Protein AF-A0A520YCF5-F1 (afdb_monomer)

Solvent-accessible surface area (backbone atoms only — not comparable to full-atom values): 5728 Å² total; per-residue (Å²): 134,93,78,85,88,82,86,79,84,75,76,85,80,77,81,79,72,81,80,77,79,77,81,72,83,64,72,76,50,61,88,91,49,71,42,33,59,57,96,90,37,84,38,59,38,67,50,68,49,74,47,95,74,66,20,34,39,34,40,32,50,57,88,62,27,39,38,39,38,38,34,41,62,88,69,51,75,47,79,45,79,46,66,68,77,86,125

Nearest PDB structures (foldseek):
  8a8o-assembly1_C  TM=7.991E-01  e=4.436E-01  Methanothermococcus thermolithotrophicus DSM 2095
  4kbb-assembly1_A  TM=6.444E-01  e=1.317E+00  Clostridium botulinum
  5tpb-assembly2_B  TM=6.122E-01  e=4.915E+00  Clostridium botulinum
  3rmy-assembly4_D  TM=5.301E-01  e=4.642E+00  Clostridium botul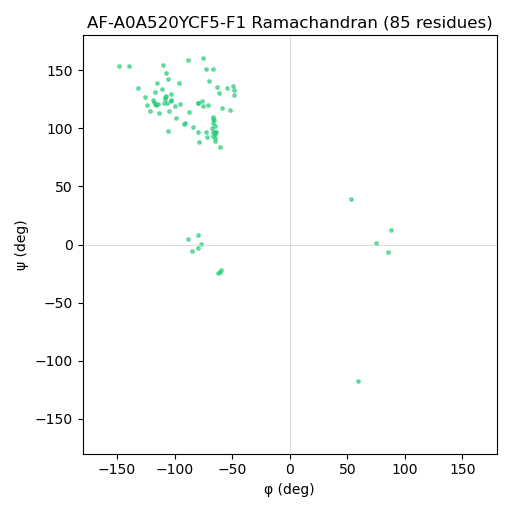inum
  7qpt-assembly1_A  TM=5.556E-01  e=6.931E+00  Clostridium botulinum

Secondary structure (DSSP, 8-state):
------------------------------TT-SEEEETTEEEEPEEEEE-TTS-EEEEEEETTEEEEEEE-TT--EEEEEEE----

Foldseek 3Di:
DDDDDDDDPDDDDDPPDPPPPPPPPQDPDPPPDQWGQDPNDTAGDWDKDADPLRWIWTWTDDPQKIWIWTADSVGDIDIDIDGPPPD

Sequence (87 aa):
MKKLIPVAIIAGIALVWPAFAASQDRPRTPQNWDYEIVDGKRVPKAKRTVNPDGSWREEKRDGKCIEIKEMSAAGELKITRKCDDEG

Mean predicted aligned error: 16.17 Å

Structure (mmCIF, N/CA/C/O backbone):
data_AF-A0A520YCF5-F1
#
_entry.id   AF-A0A520YCF5-F1
#
loop_
_atom_site.group_PDB
_atom_site.id
_atom_site.type_symbol
_atom_site.label_atom_id
_atom_site.label_alt_id
_atom_site.label_comp_id
_atom_site.label_asym_id
_atom_site.label_entity_id
_atom_site.label_seq_id
_atom_site.pdbx_PDB_ins_code
_atom_site.Cartn_x
_atom_site.Cartn_y
_atom_site.Cartn_z
_atom_site.occupancy
_atom_site.B_iso_or_equiv
_atom_site.auth_seq_id
_atom_site.auth_comp_id
_atom_site.auth_asym_id
_atom_site.auth_atom_id
_atom_site.pdbx_PDB_model_num
ATOM 1 N N . MET A 1 1 ? -3.154 -73.812 -3.971 1.00 39.88 1 MET A N 1
ATOM 2 C CA . MET A 1 1 ? -2.382 -73.440 -5.178 1.00 39.88 1 MET A CA 1
ATOM 3 C C . MET A 1 1 ? -2.358 -71.921 -5.282 1.00 39.88 1 MET A C 1
ATOM 5 O O . MET A 1 1 ? -3.416 -71.320 -5.395 1.00 39.88 1 MET A O 1
ATOM 9 N N . LYS A 1 2 ? -1.173 -71.311 -5.138 1.00 48.00 2 LYS A N 1
ATOM 10 C CA . LYS A 1 2 ? -0.923 -69.867 -5.305 1.00 48.00 2 LYS A CA 1
ATOM 11 C C . LYS A 1 2 ? -1.264 -69.469 -6.751 1.00 48.00 2 LYS A C 1
ATOM 13 O O . LYS A 1 2 ? -0.753 -70.114 -7.663 1.00 48.00 2 LYS A O 1
ATOM 18 N N . LYS A 1 3 ? -2.055 -68.415 -6.970 1.00 45.75 3 LYS A N 1
ATOM 19 C CA . LYS A 1 3 ? -2.115 -67.714 -8.264 1.00 45.75 3 LYS A CA 1
ATOM 20 C C . LYS A 1 3 ? -1.996 -66.207 -8.037 1.00 45.75 3 LYS A C 1
ATOM 22 O O . LYS A 1 3 ? -2.541 -65.672 -7.078 1.00 45.75 3 LYS A O 1
ATOM 27 N N . LEU A 1 4 ? -1.156 -65.615 -8.878 1.00 57.69 4 LEU A N 1
ATOM 28 C CA . LEU A 1 4 ? -0.543 -64.295 -8.794 1.00 57.69 4 LEU A CA 1
ATOM 29 C C . LEU A 1 4 ? -1.530 -63.151 -9.077 1.00 57.69 4 LEU A C 1
ATOM 31 O O . LEU A 1 4 ? -2.482 -63.303 -9.836 1.00 57.69 4 LEU A O 1
ATOM 35 N N . ILE A 1 5 ? -1.237 -62.012 -8.451 1.00 58.66 5 ILE A N 1
ATOM 36 C CA . ILE A 1 5 ? -1.902 -60.706 -8.537 1.00 58.66 5 ILE A CA 1
ATOM 37 C C . ILE A 1 5 ? -1.643 -60.065 -9.911 1.00 58.66 5 ILE A C 1
ATOM 39 O O . ILE A 1 5 ? -0.489 -60.056 -10.343 1.00 58.66 5 ILE A O 1
ATOM 43 N N . PRO A 1 6 ? -2.630 -59.399 -10.533 1.00 52.69 6 PRO A N 1
ATOM 44 C CA . PRO A 1 6 ? -2.362 -58.248 -11.382 1.00 52.69 6 PRO A CA 1
ATOM 45 C C . PRO A 1 6 ? -2.746 -56.956 -10.647 1.00 52.69 6 PRO A C 1
ATOM 47 O O . PRO A 1 6 ? -3.907 -56.711 -10.322 1.00 52.69 6 PRO A O 1
ATOM 50 N N . VAL A 1 7 ? -1.728 -56.140 -10.365 1.00 55.03 7 VAL A N 1
ATOM 51 C CA . VAL A 1 7 ? -1.846 -54.771 -9.854 1.00 55.03 7 VAL A CA 1
ATOM 52 C C . VAL A 1 7 ? -2.487 -53.925 -10.951 1.00 55.03 7 VAL A C 1
ATOM 54 O O . VAL A 1 7 ? -1.864 -53.664 -11.978 1.00 55.03 7 VAL A O 1
ATOM 57 N N . ALA A 1 8 ? -3.734 -53.506 -10.746 1.00 52.16 8 ALA A N 1
ATOM 58 C CA . ALA A 1 8 ? -4.383 -52.516 -11.593 1.00 52.16 8 ALA A CA 1
ATOM 59 C C . ALA A 1 8 ? -3.984 -51.115 -11.108 1.00 52.16 8 ALA A C 1
ATOM 61 O O . ALA A 1 8 ? -4.496 -50.614 -10.108 1.00 52.16 8 ALA A O 1
ATOM 62 N N . ILE A 1 9 ? -3.035 -50.501 -11.814 1.00 58.28 9 ILE A N 1
ATOM 63 C CA . ILE A 1 9 ? -2.718 -49.075 -11.713 1.00 58.28 9 ILE A CA 1
ATOM 64 C C . ILE A 1 9 ? -3.930 -48.318 -12.266 1.00 58.28 9 ILE A C 1
ATOM 66 O O . ILE A 1 9 ? -4.108 -48.239 -13.480 1.00 58.28 9 ILE A O 1
ATOM 70 N N . ILE A 1 10 ? -4.791 -47.794 -11.391 1.00 58.44 10 ILE A N 1
ATOM 71 C CA . ILE A 1 10 ? -5.839 -46.859 -11.803 1.00 58.44 10 ILE A CA 1
ATOM 72 C C . ILE A 1 10 ? -5.236 -45.459 -11.767 1.00 58.44 10 ILE A C 1
ATOM 74 O O . ILE A 1 10 ? -4.811 -44.958 -10.726 1.00 58.44 10 ILE A O 1
ATOM 78 N N . ALA A 1 11 ? -5.152 -44.895 -12.967 1.00 52.75 11 ALA A N 1
ATOM 79 C CA . ALA A 1 11 ? -4.630 -43.587 -13.297 1.00 52.75 11 ALA A CA 1
ATOM 80 C C . ALA A 1 11 ? -5.207 -42.482 -12.401 1.00 52.75 11 ALA A C 1
ATOM 82 O O . ALA A 1 11 ? -6.410 -42.425 -12.140 1.00 52.75 11 ALA A O 1
ATOM 83 N N . GLY A 1 12 ? -4.322 -41.586 -11.960 1.00 46.69 12 GLY A N 1
ATOM 84 C CA . GLY A 1 12 ? -4.678 -40.388 -11.216 1.00 46.69 12 GLY A CA 1
ATOM 85 C C . GLY A 1 12 ? -5.625 -39.505 -12.020 1.00 46.69 12 GLY A C 1
ATOM 86 O O . GLY A 1 12 ? -5.269 -38.987 -13.076 1.00 46.69 12 GLY A O 1
ATOM 87 N N . ILE A 1 13 ? -6.831 -39.311 -11.494 1.00 58.00 13 ILE A N 1
ATOM 88 C CA . ILE A 1 13 ? -7.738 -38.267 -11.956 1.00 58.00 13 ILE A CA 1
ATOM 89 C C . ILE A 1 13 ? -7.251 -36.974 -11.304 1.00 58.00 13 ILE A C 1
ATOM 91 O O . ILE A 1 13 ? -7.533 -36.702 -10.137 1.00 58.00 13 ILE A O 1
ATOM 95 N N . ALA A 1 14 ? -6.464 -36.194 -12.044 1.00 52.81 14 ALA A N 1
ATOM 96 C CA . ALA A 1 14 ? -6.174 -34.820 -11.672 1.00 52.81 14 ALA A CA 1
ATOM 97 C C . ALA A 1 14 ? -7.484 -34.023 -11.762 1.00 52.81 14 ALA A C 1
ATOM 99 O O . ALA A 1 14 ? -7.999 -33.765 -12.850 1.00 52.81 14 ALA A O 1
ATOM 100 N N . LEU A 1 15 ? -8.045 -33.669 -10.605 1.00 52.94 15 LEU A N 1
ATOM 101 C CA . LEU A 1 15 ? -9.155 -32.730 -10.487 1.00 52.94 15 LEU A CA 1
ATOM 102 C C . LEU A 1 15 ? -8.667 -31.349 -10.945 1.00 52.94 15 LEU A C 1
ATOM 104 O O . LEU A 1 15 ? -8.126 -30.578 -10.156 1.00 52.94 15 LEU A O 1
ATOM 108 N N . VAL A 1 16 ? -8.830 -31.032 -12.230 1.00 55.75 16 VAL A N 1
ATOM 109 C CA . VAL A 1 16 ? -8.661 -29.661 -12.720 1.00 55.75 16 VAL A CA 1
ATOM 110 C C . VAL A 1 16 ? -9.935 -28.904 -12.364 1.00 55.75 16 VAL A C 1
ATOM 112 O O . VAL A 1 16 ? -10.897 -28.875 -13.128 1.00 55.75 16 VAL A O 1
ATOM 115 N N . TRP A 1 17 ? -9.967 -28.327 -11.163 1.00 43.22 17 TRP A N 1
ATOM 116 C CA . TRP A 1 17 ? -10.948 -27.299 -10.842 1.00 43.22 17 TRP A CA 1
ATOM 117 C C . TRP A 1 17 ? -10.582 -26.023 -11.606 1.00 43.22 17 TRP A C 1
ATOM 119 O O . TRP A 1 17 ? -9.495 -25.485 -11.384 1.00 43.22 17 TRP A O 1
ATOM 129 N N . PRO A 1 18 ? -11.456 -25.494 -12.481 1.00 44.31 18 PRO A N 1
ATOM 130 C CA . PRO A 1 18 ? -11.298 -24.129 -12.939 1.00 44.31 18 PRO A CA 1
ATOM 131 C C . PRO A 1 18 ? -11.542 -23.224 -11.729 1.00 44.31 18 PRO A C 1
ATOM 133 O O . PRO A 1 18 ? -12.663 -23.095 -11.236 1.00 44.31 18 PRO A O 1
ATOM 136 N N . ALA A 1 19 ? -10.471 -22.627 -11.212 1.00 44.94 19 ALA A N 1
ATOM 137 C CA . ALA A 1 19 ? -10.571 -21.530 -10.270 1.00 44.94 19 ALA A CA 1
ATOM 138 C C . ALA A 1 19 ? -11.217 -20.348 -11.006 1.00 44.94 19 ALA A C 1
ATOM 140 O O . ALA A 1 19 ? -10.550 -19.593 -11.712 1.00 44.94 19 ALA A O 1
ATOM 141 N N . PHE A 1 20 ? -12.536 -20.212 -10.879 1.00 42.75 20 PHE A N 1
ATOM 142 C CA . PHE A 1 20 ? -13.238 -18.997 -11.261 1.00 42.75 20 PHE A CA 1
ATOM 143 C C . PHE A 1 20 ? -12.765 -17.878 -10.330 1.00 42.75 20 PHE A C 1
ATOM 145 O O . PHE A 1 20 ? -13.238 -17.740 -9.203 1.00 42.75 20 PHE A O 1
ATOM 152 N N . ALA A 1 21 ? -11.801 -17.083 -10.792 1.00 44.53 21 ALA A N 1
ATOM 153 C CA . ALA A 1 21 ? -11.521 -15.785 -10.206 1.00 44.53 21 ALA A CA 1
ATOM 154 C C . ALA A 1 21 ? -12.740 -14.893 -10.480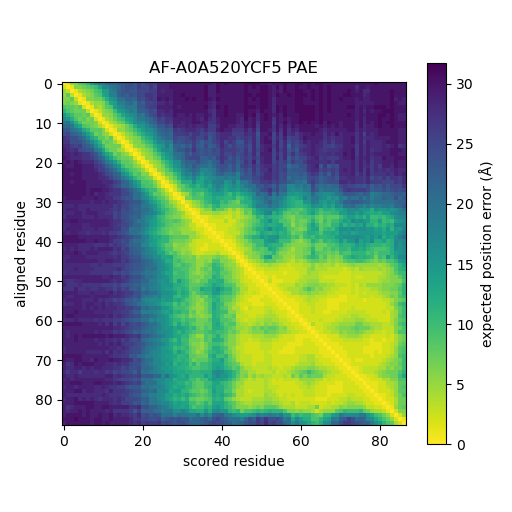 1.00 44.53 21 ALA A C 1
ATOM 156 O O . ALA A 1 21 ? -12.875 -14.311 -11.553 1.00 44.53 21 ALA A O 1
ATOM 157 N N . ALA A 1 22 ? -13.674 -14.844 -9.530 1.00 44.66 22 ALA A N 1
ATOM 158 C CA . ALA A 1 22 ? -14.772 -13.897 -9.566 1.00 44.66 22 ALA A CA 1
ATOM 159 C C . ALA A 1 22 ? -14.187 -12.483 -9.437 1.00 44.66 22 ALA A C 1
ATOM 161 O O . ALA A 1 22 ? -13.821 -12.046 -8.344 1.00 44.66 22 ALA A O 1
ATOM 162 N N . SER A 1 23 ? -14.084 -11.765 -10.556 1.00 46.31 23 SER A N 1
ATOM 163 C CA . SER A 1 23 ? -13.901 -10.316 -10.563 1.00 46.31 23 SER A CA 1
ATOM 164 C C . SER A 1 23 ? -15.152 -9.689 -9.954 1.00 46.31 23 SER A C 1
ATOM 166 O O . SER A 1 23 ? -16.141 -9.438 -10.632 1.00 46.31 23 SER A O 1
ATOM 168 N N . GLN A 1 24 ? -15.139 -9.523 -8.634 1.00 46.22 24 GLN A N 1
ATOM 169 C CA . GLN A 1 24 ? -16.151 -8.771 -7.909 1.00 46.22 24 GLN A CA 1
ATOM 170 C C . GLN A 1 24 ? -16.010 -7.309 -8.342 1.00 46.22 24 GLN A C 1
ATOM 172 O O . GLN A 1 24 ? -15.068 -6.632 -7.920 1.00 46.22 24 GLN A O 1
ATOM 177 N N . ASP A 1 25 ? -16.924 -6.833 -9.189 1.00 49.81 25 ASP A N 1
ATOM 178 C CA . ASP A 1 25 ? -17.156 -5.408 -9.416 1.00 49.81 25 ASP A CA 1
ATOM 179 C C . ASP A 1 25 ? -17.576 -4.783 -8.082 1.00 49.81 25 ASP A C 1
ATOM 181 O O . ASP A 1 25 ? -18.757 -4.690 -7.739 1.00 49.81 25 ASP A O 1
ATOM 185 N N . ARG A 1 26 ? -16.584 -4.425 -7.259 1.00 5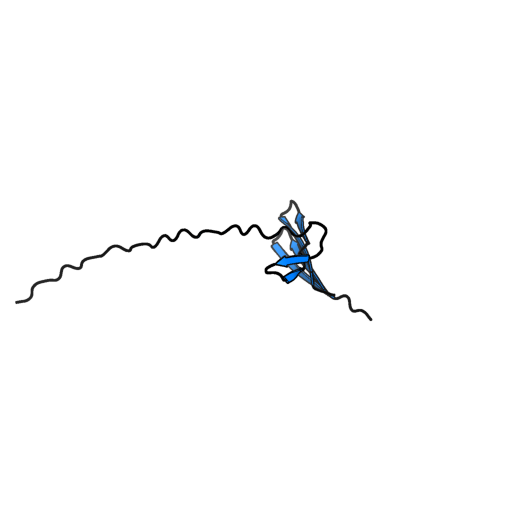5.97 26 ARG A N 1
ATOM 186 C CA . ARG A 1 26 ? -16.841 -3.737 -5.999 1.00 55.97 26 ARG A CA 1
ATOM 187 C C . ARG A 1 26 ? -17.483 -2.393 -6.335 1.00 55.97 26 ARG A C 1
ATOM 189 O O . ARG A 1 26 ? -16.988 -1.711 -7.239 1.00 55.97 26 ARG A O 1
ATOM 196 N N . PRO A 1 27 ? -18.546 -1.986 -5.620 1.00 52.88 27 PRO A N 1
ATOM 197 C CA . PRO A 1 27 ? -19.170 -0.688 -5.820 1.00 52.88 27 PRO A CA 1
ATOM 198 C C . PRO A 1 27 ? -18.090 0.391 -5.745 1.00 52.88 27 PRO A C 1
ATOM 200 O O . PRO A 1 27 ? -17.417 0.554 -4.728 1.00 52.88 27 PRO A O 1
ATOM 203 N N . ARG A 1 28 ? -17.880 1.071 -6.875 1.00 59.44 28 ARG A N 1
ATOM 204 C CA . ARG A 1 28 ? -16.815 2.052 -7.059 1.00 59.44 28 ARG A CA 1
ATOM 205 C C . ARG A 1 28 ? -17.118 3.228 -6.142 1.00 59.44 28 ARG A C 1
ATOM 207 O O . ARG A 1 28 ? -17.933 4.084 -6.482 1.00 59.44 28 ARG A O 1
ATOM 214 N N . THR A 1 29 ? -16.512 3.254 -4.958 1.00 58.41 29 THR A N 1
ATOM 215 C CA . THR A 1 29 ? -16.627 4.413 -4.076 1.00 58.41 29 THR A CA 1
ATOM 216 C C . THR A 1 29 ? -16.202 5.656 -4.850 1.00 58.41 29 THR A C 1
ATOM 218 O O . THR A 1 29 ? -15.194 5.596 -5.569 1.00 58.41 29 THR A O 1
ATOM 221 N N . PRO A 1 30 ? -16.966 6.761 -4.762 1.00 58.84 30 PRO A N 1
ATOM 222 C CA . PRO A 1 30 ? -16.651 7.982 -5.485 1.00 58.84 30 PRO A CA 1
ATOM 223 C C . PRO A 1 30 ? -15.183 8.360 -5.288 1.00 58.84 30 PRO A C 1
ATOM 225 O O . PRO A 1 30 ? -14.663 8.321 -4.174 1.00 58.84 30 PRO A O 1
ATOM 228 N N . GLN A 1 31 ? -14.496 8.698 -6.381 1.00 58.09 31 GLN A N 1
ATOM 229 C CA . GLN A 1 31 ? -13.035 8.834 -6.399 1.00 58.09 31 GLN A CA 1
ATOM 230 C C . GLN A 1 31 ? -12.508 9.895 -5.413 1.00 58.09 31 GLN A C 1
ATOM 232 O O . GLN A 1 31 ? -11.366 9.786 -4.968 1.00 58.09 31 GLN A O 1
ATOM 237 N N . ASN A 1 32 ? -13.370 10.841 -5.026 1.00 62.56 32 ASN A N 1
ATOM 238 C CA . ASN A 1 32 ? -13.091 11.956 -4.120 1.00 62.56 32 ASN A CA 1
ATOM 239 C C . ASN A 1 32 ? -13.302 11.632 -2.630 1.00 62.56 32 ASN A C 1
ATOM 241 O O . ASN A 1 32 ? -13.250 12.542 -1.808 1.00 62.56 32 ASN A O 1
ATOM 245 N N . TRP A 1 33 ? -13.607 10.385 -2.264 1.00 66.44 33 TRP A N 1
ATOM 246 C CA . TRP A 1 33 ? -13.777 9.991 -0.864 1.00 66.44 33 TRP A CA 1
ATOM 247 C C . TRP A 1 33 ? -12.483 9.381 -0.311 1.00 66.44 33 TRP A C 1
ATOM 249 O O . TRP A 1 33 ? -11.826 8.581 -0.978 1.00 66.44 33 TRP A O 1
ATOM 259 N N . ASP A 1 34 ? -12.135 9.723 0.932 1.00 69.25 34 ASP A N 1
ATOM 260 C CA . ASP A 1 34 ? -10.963 9.180 1.643 1.00 69.25 34 ASP A CA 1
ATOM 261 C C . ASP A 1 34 ? -11.208 7.774 2.239 1.00 69.25 34 ASP A C 1
ATOM 263 O O . ASP A 1 34 ? -10.379 7.235 2.974 1.00 69.25 34 ASP A O 1
ATOM 267 N N . TYR A 1 35 ? -12.345 7.153 1.913 1.00 70.94 35 TYR A N 1
ATOM 268 C CA . TYR A 1 35 ? -12.720 5.805 2.329 1.00 70.94 35 TYR A CA 1
ATOM 269 C C . TYR A 1 35 ? -13.396 5.036 1.189 1.00 70.94 35 TYR A C 1
ATOM 271 O O . TYR A 1 35 ? -14.027 5.619 0.306 1.00 70.94 35 TYR A O 1
ATOM 279 N N . GLU A 1 36 ? -13.283 3.713 1.236 1.00 75.19 36 GLU A N 1
ATOM 280 C CA . GLU A 1 36 ? -13.978 2.775 0.357 1.00 75.19 36 GLU A CA 1
ATOM 281 C C . GLU A 1 36 ? -15.045 2.001 1.140 1.00 75.19 36 GLU A C 1
ATOM 283 O O . GLU A 1 36 ? -14.950 1.864 2.361 1.00 75.19 36 GLU A O 1
ATOM 288 N N . ILE A 1 37 ? -16.092 1.520 0.466 1.00 76.94 37 ILE A N 1
ATOM 289 C CA . ILE A 1 37 ? -17.098 0.643 1.081 1.00 76.94 37 ILE A CA 1
ATOM 290 C C . ILE A 1 37 ? -16.748 -0.793 0.701 1.00 76.94 37 ILE A C 1
ATOM 292 O O . ILE A 1 37 ? 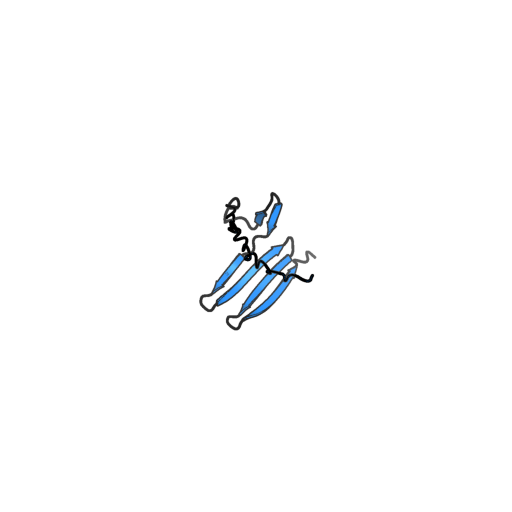-16.913 -1.194 -0.449 1.00 76.94 37 ILE A O 1
AT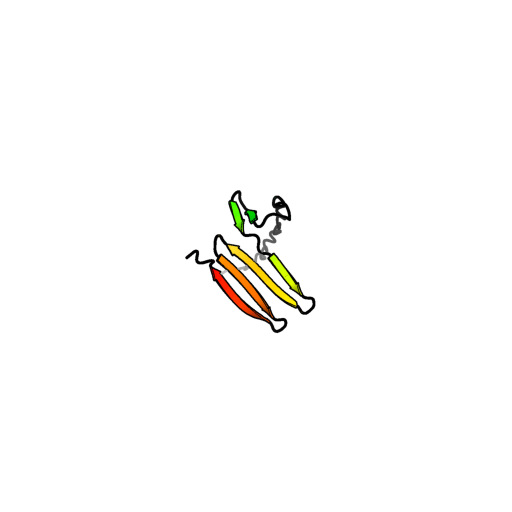OM 296 N N . VAL A 1 38 ? -16.270 -1.565 1.674 1.00 75.19 38 VAL A N 1
ATOM 297 C CA . VAL A 1 38 ? -15.949 -2.990 1.528 1.00 75.19 38 VAL A CA 1
ATOM 298 C C . VAL A 1 38 ? -16.855 -3.763 2.479 1.00 75.19 38 VAL A C 1
ATOM 300 O O . VAL A 1 38 ? -16.891 -3.469 3.672 1.00 75.19 38 VAL A O 1
ATOM 303 N N . ASP A 1 39 ? -17.643 -4.698 1.946 1.00 75.44 39 ASP A N 1
ATOM 304 C CA . ASP A 1 39 ? -18.591 -5.528 2.709 1.00 75.44 39 ASP A CA 1
ATOM 305 C C . ASP A 1 39 ? -19.565 -4.715 3.586 1.00 75.44 39 ASP A C 1
ATOM 307 O O . ASP A 1 39 ? -19.856 -5.055 4.732 1.00 75.44 39 ASP A O 1
ATOM 311 N N . GLY A 1 40 ? -20.033 -3.576 3.062 1.00 77.12 40 GLY A N 1
ATOM 312 C CA . GLY A 1 40 ? -20.932 -2.659 3.773 1.00 77.12 40 GLY A CA 1
ATOM 313 C C . GLY A 1 40 ? -20.259 -1.820 4.867 1.00 77.12 40 GLY A C 1
ATOM 314 O O . GLY A 1 40 ? -20.927 -1.012 5.512 1.00 77.12 40 GLY A O 1
ATOM 315 N N . LYS A 1 41 ? -18.943 -1.960 5.069 1.00 75.19 41 LYS A N 1
ATOM 316 C CA . LYS A 1 41 ? -18.161 -1.190 6.043 1.00 75.19 41 LYS A CA 1
ATOM 317 C C . LYS A 1 41 ? -17.296 -0.147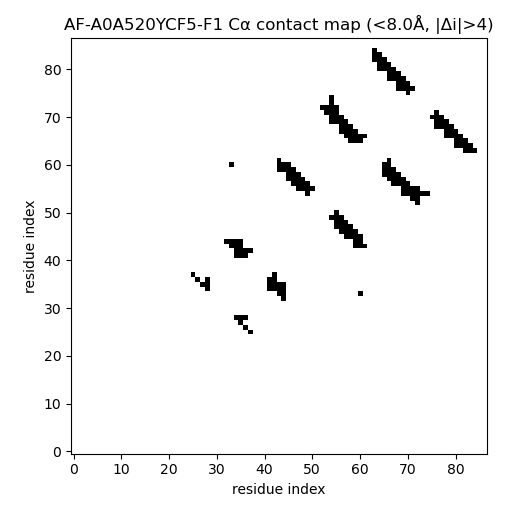 5.347 1.00 75.19 41 LYS A C 1
ATOM 319 O O . LYS A 1 41 ? -16.721 -0.396 4.291 1.00 75.19 41 LYS A O 1
ATOM 324 N N . ARG A 1 42 ? -17.176 1.029 5.969 1.00 75.88 42 ARG A N 1
ATOM 325 C CA . ARG A 1 42 ? -16.236 2.068 5.534 1.00 75.88 42 ARG A CA 1
ATOM 326 C C . ARG A 1 42 ? -14.826 1.656 5.941 1.00 75.88 42 ARG A C 1
ATOM 328 O O . ARG A 1 42 ? -14.559 1.503 7.129 1.00 75.88 42 ARG A O 1
ATOM 335 N N . VAL A 1 43 ? -13.943 1.495 4.965 1.00 75.81 43 VAL A N 1
ATOM 336 C CA . VAL A 1 43 ? -12.519 1.232 5.178 1.00 75.81 43 VAL A CA 1
ATOM 337 C C . VAL A 1 43 ? -11.693 2.404 4.651 1.00 75.81 43 VAL A C 1
ATOM 339 O O . VAL A 1 43 ? -12.011 2.935 3.589 1.00 75.81 43 VAL A O 1
ATOM 342 N N . PRO A 1 44 ? -10.633 2.830 5.355 1.00 74.94 44 PRO A N 1
ATOM 343 C CA . PRO A 1 44 ? -9.677 3.800 4.838 1.00 74.94 44 PRO A CA 1
ATOM 344 C C . PRO A 1 44 ? -9.187 3.473 3.430 1.00 74.94 44 PRO A C 1
ATOM 346 O O . PRO A 1 44 ? -8.695 2.367 3.188 1.00 74.94 44 PRO A O 1
ATOM 349 N N . LYS A 1 45 ? -9.262 4.445 2.518 1.00 78.38 45 LYS A N 1
ATOM 350 C CA . LYS A 1 45 ? -8.689 4.304 1.182 1.00 78.38 45 LYS A CA 1
ATOM 351 C C . LYS A 1 45 ? -7.188 4.559 1.252 1.00 78.38 45 LYS A C 1
ATOM 353 O O . LYS A 1 45 ? -6.759 5.637 1.660 1.00 78.38 45 LYS A O 1
ATOM 358 N N . ALA A 1 46 ? -6.386 3.580 0.846 1.00 78.56 46 ALA A N 1
ATOM 359 C CA . ALA A 1 46 ? -4.951 3.777 0.696 1.00 78.56 46 ALA A CA 1
ATOM 360 C C . ALA A 1 46 ? -4.671 4.562 -0.600 1.00 78.56 46 ALA A C 1
ATOM 362 O O . ALA A 1 46 ? -5.086 4.153 -1.686 1.00 78.56 46 ALA A O 1
ATOM 363 N N . LYS A 1 47 ? -3.981 5.700 -0.500 1.00 82.25 47 LYS A N 1
ATOM 364 C CA . LYS A 1 47 ? -3.502 6.482 -1.647 1.00 82.25 47 LYS A CA 1
ATOM 365 C C . LYS A 1 47 ? -2.094 6.014 -1.982 1.00 82.25 47 LYS A C 1
ATOM 367 O O . LYS A 1 47 ? -1.155 6.345 -1.266 1.00 82.25 47 LYS A O 1
ATOM 372 N N . ARG A 1 48 ? -1.955 5.220 -3.046 1.00 85.56 48 ARG A N 1
ATOM 373 C CA . ARG A 1 48 ? -0.657 4.732 -3.523 1.00 85.56 48 ARG A CA 1
ATOM 374 C C . ARG A 1 48 ? -0.208 5.498 -4.760 1.00 85.56 48 ARG A C 1
ATOM 376 O O . ARG A 1 48 ? -0.893 5.486 -5.778 1.00 85.56 48 ARG A O 1
ATOM 383 N N . THR A 1 49 ? 0.970 6.094 -4.675 1.00 87.44 49 THR A N 1
ATOM 384 C CA . THR A 1 49 ? 1.680 6.721 -5.788 1.00 87.44 49 THR A CA 1
ATOM 385 C C . THR A 1 49 ? 2.842 5.818 -6.165 1.00 87.44 49 THR A C 1
ATOM 387 O O . THR A 1 49 ? 3.671 5.504 -5.315 1.00 87.44 49 THR A O 1
ATOM 390 N N . VAL A 1 50 ? 2.887 5.372 -7.418 1.00 90.81 50 VAL A N 1
ATOM 391 C CA . VAL A 1 50 ? 3.985 4.562 -7.961 1.00 90.81 50 VAL A CA 1
ATOM 392 C C . VAL A 1 50 ? 4.781 5.433 -8.918 1.00 90.81 50 VAL A C 1
ATOM 394 O O . VAL A 1 50 ? 4.209 6.037 -9.824 1.00 90.81 50 VAL A O 1
ATOM 397 N N . ASN A 1 51 ? 6.086 5.507 -8.701 1.00 89.62 51 ASN A N 1
ATOM 398 C CA . ASN A 1 51 ? 7.010 6.253 -9.537 1.00 89.62 51 ASN A CA 1
ATOM 399 C C . ASN A 1 51 ? 7.530 5.364 -10.685 1.00 89.62 51 ASN A C 1
ATOM 401 O O . ASN A 1 51 ? 7.507 4.134 -10.580 1.00 89.62 51 ASN A O 1
ATOM 405 N N . PRO A 1 52 ? 8.031 5.957 -11.785 1.00 90.88 52 PRO A N 1
ATOM 406 C CA . PRO A 1 52 ? 8.544 5.202 -12.933 1.00 90.88 52 PRO A CA 1
ATOM 407 C C . PRO A 1 52 ? 9.750 4.304 -12.624 1.00 90.88 52 PRO A C 1
ATOM 409 O O . PRO A 1 52 ? 9.981 3.324 -13.323 1.00 90.88 52 PRO A O 1
ATOM 412 N N . ASP A 1 53 ? 10.513 4.634 -11.583 1.00 87.94 53 ASP A N 1
ATOM 413 C CA . ASP A 1 53 ? 11.666 3.866 -11.102 1.00 87.94 53 ASP A CA 1
ATOM 414 C C . ASP A 1 53 ? 11.268 2.617 -10.288 1.00 87.94 53 ASP A C 1
ATOM 416 O O . ASP A 1 53 ? 12.132 1.886 -9.814 1.00 87.94 53 ASP A O 1
ATOM 420 N N . GLY A 1 54 ? 9.965 2.368 -10.110 1.00 86.50 54 GLY A N 1
ATOM 421 C CA . GLY A 1 54 ? 9.433 1.253 -9.327 1.00 86.50 54 GLY A CA 1
ATOM 422 C C . GLY A 1 54 ? 9.305 1.540 -7.829 1.00 86.50 54 GLY A C 1
ATOM 423 O O . GLY A 1 54 ? 8.696 0.739 -7.112 1.00 86.50 54 GLY A O 1
ATOM 424 N N . SER A 1 55 ? 9.801 2.687 -7.351 1.00 91.38 55 SER A N 1
ATOM 425 C CA . SER A 1 55 ? 9.527 3.149 -5.991 1.00 91.38 55 SER A CA 1
ATOM 426 C C . SER A 1 55 ? 8.046 3.504 -5.839 1.00 91.38 55 SER A C 1
ATOM 428 O O . SER A 1 55 ? 7.360 3.864 -6.800 1.00 91.38 55 SER A O 1
ATOM 430 N N . TRP A 1 56 ? 7.506 3.376 -4.631 1.00 92.50 56 TRP A N 1
ATOM 431 C CA . TRP A 1 56 ? 6.121 3.753 -4.373 1.00 92.50 56 TRP A CA 1
ATOM 432 C C . TRP A 1 56 ? 5.917 4.263 -2.957 1.00 92.50 56 TRP A C 1
ATOM 434 O O . TRP A 1 56 ? 6.618 3.872 -2.030 1.00 92.50 56 TRP A O 1
ATOM 444 N N . ARG A 1 57 ? 4.905 5.110 -2.788 1.00 92.06 57 ARG A N 1
ATOM 445 C CA . ARG A 1 57 ? 4.448 5.606 -1.492 1.00 92.06 57 ARG A CA 1
ATOM 446 C C .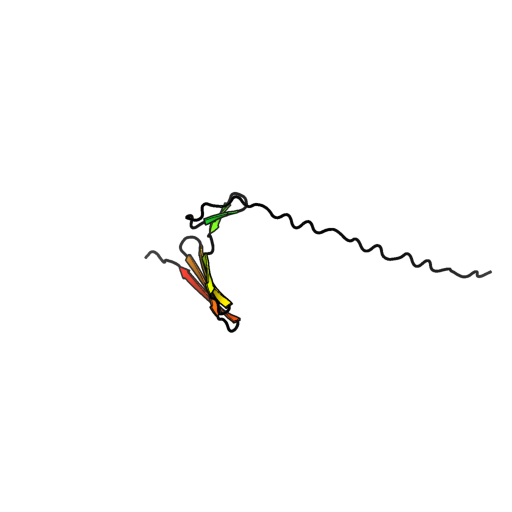 ARG A 1 57 ? 2.962 5.335 -1.331 1.00 92.06 57 ARG A C 1
ATOM 448 O O . ARG A 1 57 ? 2.185 5.697 -2.203 1.00 92.06 57 ARG A O 1
ATOM 455 N N . GLU A 1 58 ? 2.571 4.688 -0.244 1.00 91.06 58 GLU A N 1
ATOM 456 C CA . GLU A 1 58 ? 1.185 4.391 0.117 1.00 91.06 58 GLU A CA 1
ATOM 457 C C . GLU A 1 58 ? 0.836 5.113 1.414 1.00 91.06 58 GLU A C 1
ATOM 459 O O . GLU A 1 58 ? 1.460 4.871 2.442 1.00 91.06 58 GLU A O 1
ATOM 464 N N . GLU A 1 59 ? -0.167 5.984 1.371 1.00 88.88 59 GLU A N 1
ATOM 465 C CA . GLU A 1 59 ? -0.700 6.668 2.547 1.00 88.88 59 GLU A CA 1
ATOM 466 C C . GLU A 1 59 ? -2.090 6.135 2.879 1.00 88.88 59 GLU A C 1
ATOM 468 O O . GLU A 1 59 ? -3.010 6.205 2.063 1.00 88.88 59 GLU A O 1
ATOM 473 N N . LYS A 1 60 ? -2.264 5.612 4.090 1.00 86.88 60 LYS A N 1
ATOM 474 C CA . LYS A 1 60 ? -3.535 5.099 4.596 1.00 86.88 60 LYS A CA 1
ATOM 475 C C . LYS A 1 60 ? -3.911 5.855 5.865 1.00 86.88 60 LYS A C 1
ATOM 477 O O . LYS A 1 60 ? -3.223 5.746 6.876 1.00 86.88 60 LYS A O 1
ATOM 482 N N . ARG A 1 61 ? -5.012 6.608 5.822 1.00 83.81 61 ARG A N 1
ATOM 483 C CA . ARG A 1 61 ? -5.540 7.330 6.989 1.00 83.81 61 ARG A CA 1
ATOM 484 C C . ARG A 1 61 ? -6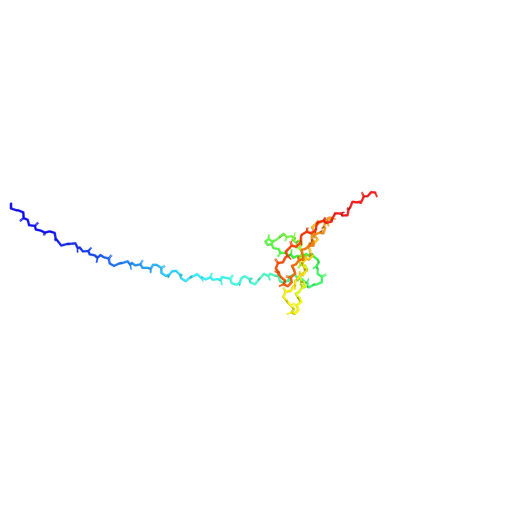.542 6.463 7.744 1.00 83.81 61 ARG A C 1
ATOM 486 O O . ARG A 1 61 ? -7.671 6.305 7.301 1.00 83.81 61 ARG A O 1
ATOM 493 N N . ASP A 1 62 ? -6.136 5.927 8.882 1.00 79.00 62 ASP A N 1
ATOM 494 C CA . ASP A 1 62 ? -6.988 5.142 9.770 1.00 79.00 62 ASP A CA 1
ATOM 495 C C . ASP A 1 62 ? -7.368 5.961 11.011 1.00 79.00 62 ASP A C 1
ATOM 497 O O . ASP A 1 62 ? -6.586 6.122 11.953 1.00 79.00 62 ASP A O 1
ATOM 501 N N . GLY A 1 63 ? -8.565 6.549 10.975 1.00 81.00 63 GLY A N 1
ATOM 502 C CA . GLY A 1 63 ? -9.042 7.459 12.014 1.00 81.00 63 GLY A CA 1
ATOM 503 C C . GLY A 1 63 ? -8.122 8.674 12.176 1.00 81.00 63 GLY A C 1
ATOM 504 O O . GLY A 1 63 ? -7.963 9.465 11.245 1.00 81.00 63 GLY A O 1
ATOM 505 N N . LYS A 1 64 ? -7.521 8.811 13.366 1.00 83.31 64 LYS A N 1
ATOM 506 C CA . LYS A 1 64 ? -6.560 9.876 13.710 1.00 83.31 64 LYS A CA 1
ATOM 507 C C . LYS A 1 64 ? -5.120 9.561 13.297 1.00 83.31 64 LYS A C 1
ATOM 509 O O . LYS A 1 64 ? -4.243 10.394 13.469 1.00 83.31 64 LYS A O 1
ATOM 514 N N . CYS A 1 65 ? -4.845 8.364 12.786 1.00 83.44 65 CYS A N 1
ATOM 515 C CA . CYS A 1 65 ? -3.500 7.975 12.385 1.00 83.44 65 CYS A CA 1
ATOM 516 C C . CYS A 1 65 ? -3.361 7.919 10.863 1.00 83.44 65 CYS A C 1
ATOM 518 O O . CYS A 1 65 ? -4.286 7.560 10.141 1.00 83.44 65 CYS A O 1
ATOM 520 N N . ILE A 1 66 ? -2.169 8.231 10.373 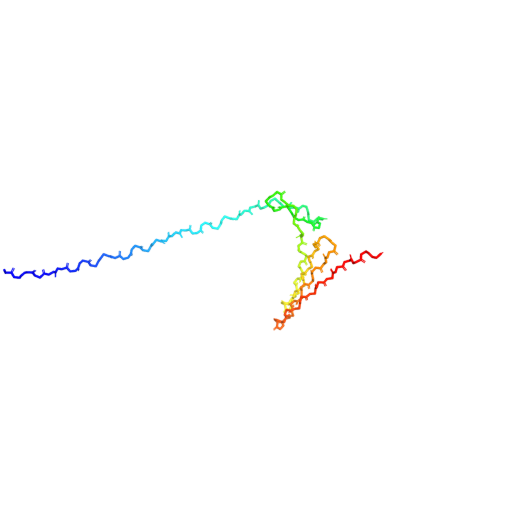1.00 87.38 66 ILE A N 1
ATOM 521 C CA . ILE A 1 66 ? -1.740 8.066 8.991 1.00 87.38 66 ILE A CA 1
ATOM 522 C C . ILE A 1 66 ? -0.582 7.071 8.987 1.00 87.38 66 ILE A C 1
ATOM 524 O O . ILE A 1 66 ? 0.453 7.286 9.622 1.00 87.38 66 ILE A O 1
ATOM 528 N N . GLU A 1 67 ? -0.757 5.975 8.262 1.00 91.56 67 GLU A N 1
ATOM 529 C CA . GLU A 1 67 ? 0.304 5.033 7.930 1.00 91.56 67 GLU A CA 1
ATOM 530 C C . GLU A 1 67 ? 0.852 5.384 6.547 1.00 91.56 67 GLU A C 1
ATOM 532 O O . GLU A 1 67 ? 0.112 5.419 5.568 1.00 91.56 67 GLU A O 1
ATOM 537 N N . ILE A 1 68 ? 2.147 5.671 6.479 1.00 91.06 68 ILE A N 1
ATOM 538 C CA . ILE A 1 68 ? 2.885 5.997 5.264 1.00 91.06 68 ILE A CA 1
ATOM 539 C C . ILE A 1 68 ? 3.877 4.864 5.034 1.00 91.06 68 ILE A C 1
ATOM 541 O O . ILE A 1 68 ? 4.813 4.683 5.814 1.00 91.06 68 ILE A O 1
ATOM 545 N N . LYS A 1 69 ? 3.681 4.098 3.968 1.00 92.94 69 LYS A N 1
ATOM 546 C CA . LYS A 1 69 ? 4.639 3.097 3.504 1.00 92.94 69 LYS A CA 1
ATOM 547 C C . LYS A 1 69 ? 5.380 3.649 2.304 1.00 92.94 69 LYS A C 1
ATOM 549 O O . LYS A 1 69 ? 4.748 4.105 1.360 1.00 92.94 69 LYS A O 1
ATOM 554 N N . GLU A 1 70 ? 6.696 3.580 2.325 1.00 93.31 70 GLU A N 1
ATOM 555 C CA . GLU A 1 70 ? 7.561 4.008 1.232 1.00 93.31 70 GLU A CA 1
ATOM 556 C C . GLU A 1 70 ? 8.445 2.830 0.840 1.00 93.31 70 GLU A C 1
ATOM 558 O O . GLU A 1 70 ? 9.185 2.309 1.670 1.00 93.31 70 GLU A O 1
ATOM 563 N N . MET A 1 71 ? 8.345 2.390 -0.407 1.00 94.19 71 MET A N 1
ATOM 564 C CA . MET A 1 71 ? 9.236 1.408 -1.009 1.00 94.19 71 MET A CA 1
ATOM 565 C C . MET A 1 71 ? 10.209 2.140 -1.921 1.00 94.19 71 MET A C 1
ATOM 567 O O . MET A 1 71 ? 9.774 2.845 -2.834 1.00 94.19 71 MET A O 1
ATOM 571 N N . SER A 1 72 ? 11.507 1.964 -1.705 1.00 90.75 72 SER A N 1
ATOM 572 C CA . SER A 1 72 ? 12.529 2.475 -2.616 1.00 90.75 72 SER A CA 1
ATOM 573 C C . SER A 1 72 ? 12.613 1.619 -3.884 1.00 90.75 72 SER A C 1
ATOM 575 O O . SER A 1 72 ? 12.206 0.457 -3.898 1.00 90.75 72 SER A O 1
ATOM 577 N N . ALA A 1 73 ? 13.193 2.162 -4.956 1.00 88.62 73 ALA A N 1
ATOM 578 C CA . ALA A 1 73 ? 13.470 1.393 -6.174 1.00 88.62 73 ALA A CA 1
ATOM 579 C C . ALA A 1 73 ? 14.423 0.203 -5.919 1.00 88.62 73 ALA A C 1
ATOM 581 O O . ALA A 1 73 ? 14.393 -0.789 -6.641 1.00 88.62 73 ALA A O 1
ATOM 582 N N . ALA A 1 74 ? 15.235 0.282 -4.858 1.00 91.44 74 ALA A N 1
ATOM 583 C CA . ALA A 1 74 ? 16.119 -0.791 -4.407 1.00 91.44 74 ALA A CA 1
ATOM 584 C C . ALA A 1 74 ? 15.396 -1.884 -3.591 1.00 91.44 74 ALA A C 1
ATOM 586 O O . ALA A 1 74 ? 16.018 -2.872 -3.209 1.00 91.44 74 ALA A O 1
ATOM 587 N N . GLY A 1 75 ? 14.093 -1.727 -3.326 1.00 89.31 75 GLY A N 1
ATOM 588 C CA . GLY A 1 75 ? 13.289 -2.691 -2.573 1.00 89.31 75 GLY A CA 1
ATOM 589 C C . GLY A 1 75 ? 13.305 -2.491 -1.055 1.00 89.31 75 GLY A C 1
ATOM 590 O O . GLY A 1 75 ? 12.857 -3.369 -0.318 1.00 89.31 75 GLY A O 1
ATOM 591 N N . GLU A 1 76 ? 13.803 -1.356 -0.563 1.00 93.12 76 GLU A N 1
ATOM 592 C CA . GLU A 1 76 ? 13.761 -1.038 0.865 1.00 93.12 76 GLU A CA 1
ATOM 593 C C . GLU A 1 76 ? 12.371 -0.526 1.242 1.00 93.12 76 GLU A C 1
ATOM 595 O O . GLU A 1 76 ? 11.912 0.484 0.706 1.00 93.12 76 GLU A O 1
ATOM 600 N N . LEU A 1 77 ? 11.710 -1.200 2.185 1.00 93.81 77 LEU A N 1
ATOM 601 C CA . LEU A 1 77 ? 10.402 -0.801 2.693 1.00 93.81 77 LEU A CA 1
ATOM 602 C C . LEU A 1 77 ? 10.542 -0.065 4.027 1.00 93.81 77 LEU A C 1
ATOM 604 O O . LEU A 1 77 ? 10.956 -0.641 5.033 1.00 93.81 77 LEU A O 1
ATOM 608 N N . LYS A 1 78 ? 10.102 1.189 4.057 1.00 93.75 78 LYS A N 1
ATOM 609 C CA . LYS A 1 78 ? 9.956 1.992 5.268 1.00 93.75 78 LYS A CA 1
ATOM 610 C C . LYS A 1 78 ? 8.481 2.155 5.599 1.00 93.75 78 LYS A C 1
ATOM 612 O O . LYS A 1 78 ? 7.698 2.596 4.766 1.00 93.75 78 LYS A O 1
ATOM 617 N N . ILE A 1 79 ? 8.106 1.838 6.834 1.00 92.62 79 ILE A N 1
ATOM 618 C CA . ILE A 1 79 ? 6.745 2.033 7.340 1.00 92.62 79 ILE A CA 1
ATOM 619 C C . ILE A 1 79 ? 6.805 3.080 8.442 1.00 92.62 79 ILE A C 1
ATOM 621 O O . ILE A 1 79 ? 7.508 2.913 9.435 1.00 92.62 79 ILE A O 1
ATOM 625 N N . THR A 1 80 ? 6.072 4.170 8.258 1.00 92.12 80 THR A N 1
ATOM 626 C CA . THR A 1 80 ? 5.955 5.248 9.234 1.00 92.12 80 THR A CA 1
ATOM 627 C C . THR A 1 80 ? 4.502 5.368 9.645 1.00 92.12 80 THR A C 1
ATOM 629 O O . THR A 1 80 ? 3.637 5.581 8.803 1.00 92.12 80 THR A O 1
ATOM 632 N N . ARG A 1 81 ? 4.222 5.283 10.942 1.00 91.56 81 ARG A N 1
ATOM 633 C CA . ARG A 1 81 ? 2.898 5.576 11.487 1.00 91.56 81 ARG A CA 1
ATOM 634 C C . ARG A 1 81 ? 2.970 6.891 12.246 1.00 91.56 81 ARG A C 1
ATOM 636 O O . ARG A 1 81 ? 3.803 7.038 13.133 1.00 91.56 81 ARG A O 1
ATOM 643 N N . LYS A 1 82 ? 2.112 7.838 11.886 1.00 87.44 82 LYS A N 1
ATOM 644 C CA . LYS A 1 82 ? 1.926 9.103 12.600 1.00 87.44 82 LYS A CA 1
ATOM 645 C C . LYS A 1 82 ? 0.503 9.134 13.118 1.00 87.44 82 LYS A C 1
ATOM 647 O O . LYS A 1 82 ? -0.404 8.826 12.357 1.00 87.44 82 LYS A O 1
ATOM 652 N N . CYS A 1 83 ? 0.306 9.457 14.383 1.00 88.81 83 CYS A N 1
ATOM 653 C CA . CYS A 1 83 ? -1.021 9.708 14.924 1.00 88.81 83 CYS A CA 1
ATOM 654 C C . CYS A 1 83 ? -1.121 11.193 15.245 1.00 88.81 83 CYS A C 1
ATOM 656 O O . CYS A 1 83 ? -0.174 11.772 15.773 1.00 88.81 83 CYS A O 1
ATOM 658 N N . ASP A 1 84 ? -2.231 11.803 14.844 1.00 77.75 84 ASP A N 1
ATOM 659 C CA . ASP A 1 84 ? -2.586 13.154 15.237 1.00 77.75 84 ASP A CA 1
ATOM 660 C C . ASP A 1 84 ? -2.982 13.069 16.723 1.00 77.75 84 ASP A C 1
ATOM 662 O O . ASP A 1 84 ? -4.115 12.713 17.063 1.00 77.75 84 ASP A O 1
ATOM 666 N N . ASP A 1 85 ? -2.014 13.294 17.613 1.00 69.44 85 ASP A N 1
ATOM 667 C CA . ASP A 1 85 ? -2.275 13.476 19.038 1.00 69.44 85 ASP A CA 1
ATOM 668 C C . ASP A 1 85 ? -2.914 14.864 19.192 1.00 69.44 85 ASP A C 1
ATOM 670 O O . ASP A 1 85 ? -2.233 15.889 19.175 1.00 69.44 85 ASP A O 1
ATOM 674 N N . GLU A 1 86 ? -4.246 14.913 19.262 1.00 56.44 86 GLU A N 1
ATOM 675 C CA . GLU A 1 86 ? -4.952 16.098 19.758 1.00 56.44 86 GLU A CA 1
ATOM 676 C C . GLU A 1 86 ? -4.568 16.278 21.233 1.00 56.44 86 GLU A C 1
ATOM 678 O O . GLU A 1 86 ? -5.101 15.588 22.104 1.00 56.44 86 GLU A O 1
ATOM 683 N N . GLY A 1 87 ? -3.589 17.149 21.483 1.00 47.72 87 GLY A N 1
ATOM 684 C CA . GLY A 1 87 ? -3.373 17.787 22.781 1.00 47.72 87 GLY A CA 1
ATOM 685 C C . GLY A 1 87 ? -4.333 18.949 22.972 1.00 47.72 87 GLY A C 1
ATOM 686 O O . GLY A 1 87 ? -4.501 19.724 22.003 1.00 47.72 87 GLY A O 1
#

pLDDT: mean 71.88, std 17.54, range [39.88, 94.19]

Radius of gyration: 26.07 Å; Cα contacts (8 Å, |Δi|>4): 104; chains: 1; bounding box: 37×91×36 Å